Protein AF-A0A4P7ZRD0-F1 (afdb_monomer_lite)

Radius of gyration: 12.96 Å; chains: 1; bounding box: 26×34×41 Å

pLDDT: mean 75.28, std 12.39, range [42.41, 89.62]

Secondary structure (DSSP, 8-state):
--TTGGGS-EEEE-S-HHHHHHHHHHHHHTT-TTEEEEESSHHHHHHHHHT-SS-EEEEEETTS-TTSSHHHHHHHHTSTT--EEEEEEPPP---

Foldseek 3Di:
DPPVQQVAQEEEEELDPVVQVVVVVVCVVVVPPSHQGYDNALVVVCVSQVPDPAAHEYEYEPPNPPP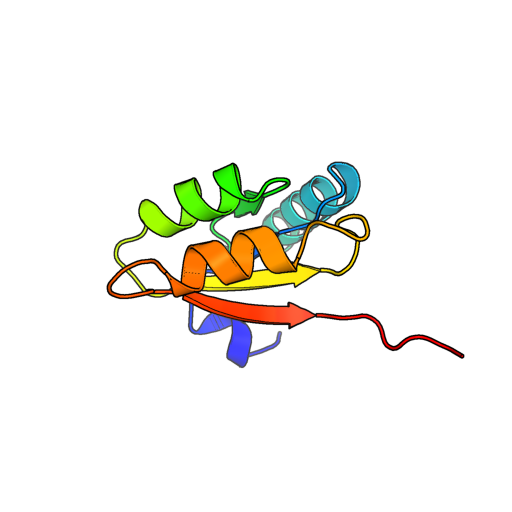GPCVNVVVLVPDVPNSYDYDYDYDPPPD

Structure (mmCIF, N/CA/C/O backbone):
data_AF-A0A4P7ZRD0-F1
#
_entry.id   AF-A0A4P7ZRD0-F1
#
loop_
_atom_site.group_PDB
_atom_site.id
_atom_site.type_symbol
_atom_site.label_atom_id
_atom_site.label_alt_id
_atom_site.label_comp_id
_atom_site.label_asym_id
_atom_site.label_entity_id
_atom_site.label_seq_id
_atom_site.pdbx_PDB_ins_code
_atom_site.Cartn_x
_atom_site.Cartn_y
_atom_site.Cartn_z
_atom_site.occupancy
_atom_site.B_iso_or_equiv
_atom_site.auth_seq_id
_atom_site.auth_comp_id
_atom_site.auth_asym_id
_atom_site.auth_atom_id
_atom_site.pdbx_PDB_model_num
ATOM 1 N N . MET A 1 1 ? -10.668 14.491 -5.605 1.00 57.88 1 MET A N 1
ATOM 2 C CA . MET A 1 1 ? -10.332 13.429 -4.634 1.00 57.88 1 MET A CA 1
ATOM 3 C C . MET A 1 1 ? -11.215 12.214 -4.884 1.00 57.88 1 MET A C 1
ATOM 5 O O . MET A 1 1 ? -12.422 12.395 -5.016 1.00 57.88 1 MET A O 1
ATOM 9 N N . ASN A 1 2 ? -10.656 11.007 -5.004 1.00 61.19 2 ASN A N 1
ATOM 10 C CA . ASN A 1 2 ? -11.440 9.798 -5.284 1.00 61.19 2 ASN A CA 1
ATOM 11 C C . ASN A 1 2 ? -12.052 9.253 -3.979 1.00 61.19 2 ASN A C 1
ATOM 13 O O . ASN A 1 2 ? -11.350 8.648 -3.173 1.00 61.19 2 ASN A O 1
ATOM 17 N N . ARG A 1 3 ? -13.357 9.483 -3.760 1.00 68.12 3 ARG A N 1
ATOM 18 C CA . ARG A 1 3 ? -14.065 9.105 -2.516 1.00 68.12 3 ARG A CA 1
ATOM 19 C C . ARG A 1 3 ? -13.984 7.614 -2.178 1.00 68.12 3 ARG A C 1
ATOM 21 O O . ARG A 1 3 ? -14.115 7.265 -1.012 1.00 68.12 3 ARG A O 1
ATOM 28 N N . LEU A 1 4 ? -13.770 6.748 -3.169 1.00 66.12 4 LEU A N 1
ATOM 29 C CA . LEU A 1 4 ? -13.626 5.307 -2.944 1.00 66.12 4 LEU A CA 1
ATOM 30 C C . LEU A 1 4 ? -12.339 4.964 -2.181 1.00 66.12 4 LEU A C 1
ATOM 32 O O . LEU A 1 4 ? -12.322 3.997 -1.429 1.00 66.12 4 LEU A O 1
ATOM 36 N N . LEU A 1 5 ? -11.281 5.767 -2.337 1.00 66.94 5 LEU A N 1
ATOM 37 C CA . LEU A 1 5 ? -9.984 5.525 -1.696 1.00 66.94 5 LEU A CA 1
ATOM 38 C C . LEU A 1 5 ? -9.946 5.994 -0.234 1.00 66.94 5 LEU A C 1
ATOM 40 O O . LEU A 1 5 ? -9.141 5.497 0.538 1.00 66.94 5 LEU A O 1
ATOM 44 N N . GLN A 1 6 ? -10.840 6.905 0.162 1.00 72.62 6 GLN A N 1
ATOM 45 C CA . GLN A 1 6 ? -10.877 7.467 1.519 1.00 72.62 6 GLN A CA 1
ATOM 46 C C . GLN A 1 6 ? -11.619 6.587 2.536 1.00 72.62 6 GLN A C 1
ATOM 48 O O . GLN A 1 6 ? -11.632 6.903 3.721 1.00 72.62 6 GLN A O 1
ATOM 53 N N . GLN A 1 7 ? -12.268 5.504 2.094 1.00 78.00 7 GLN A N 1
ATOM 54 C CA . GLN A 1 7 ? -13.028 4.620 2.987 1.00 78.00 7 GLN A CA 1
ATOM 55 C C . GLN A 1 7 ? -12.135 3.734 3.859 1.00 78.00 7 GLN A C 1
ATOM 57 O O . GLN A 1 7 ? -12.593 3.235 4.886 1.00 78.00 7 GLN A O 1
ATOM 62 N N . TRP A 1 8 ? -10.878 3.540 3.458 1.00 84.69 8 TRP A N 1
ATOM 63 C CA . TRP A 1 8 ? -9.919 2.711 4.174 1.00 84.69 8 TRP A CA 1
ATOM 64 C C . TRP A 1 8 ? -8.571 3.417 4.284 1.00 84.69 8 TRP A C 1
ATOM 66 O O . TRP A 1 8 ? -8.194 4.155 3.372 1.00 84.69 8 TRP A O 1
ATOM 76 N N . PRO A 1 9 ? -7.808 3.149 5.354 1.00 88.00 9 PRO A N 1
ATOM 77 C CA . PRO A 1 9 ? -6.404 3.505 5.396 1.00 88.00 9 PRO A CA 1
ATOM 78 C C . PRO A 1 9 ? -5.658 2.915 4.197 1.00 88.00 9 PRO A C 1
ATOM 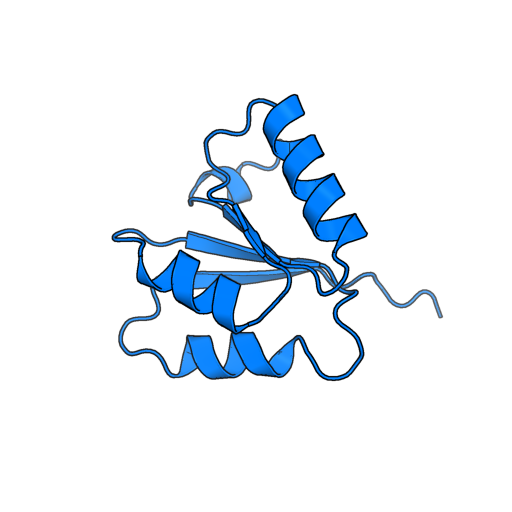80 O O . PRO A 1 9 ? -5.839 1.741 3.861 1.00 88.00 9 PRO A O 1
ATOM 83 N N . LEU A 1 10 ? -4.826 3.729 3.559 1.00 88.62 10 LEU A N 1
ATOM 84 C CA . LEU A 1 10 ? -4.128 3.394 2.327 1.00 88.62 10 LEU A CA 1
ATOM 85 C C . LEU A 1 10 ? -2.693 2.956 2.623 1.00 88.62 10 LEU A C 1
ATOM 87 O O . LEU A 1 10 ? -1.952 3.655 3.310 1.00 88.62 10 LEU A O 1
ATOM 91 N N . VAL A 1 11 ? -2.278 1.837 2.043 1.00 88.94 11 VAL A N 1
ATOM 92 C CA . VAL A 1 11 ? -0.873 1.439 1.938 1.00 88.94 11 VAL A CA 1
ATOM 93 C C . VAL A 1 11 ? -0.478 1.551 0.474 1.00 88.94 11 VAL A C 1
ATOM 95 O O . VAL A 1 11 ? -1.086 0.908 -0.378 1.00 88.94 11 VAL A O 1
ATOM 98 N N . GLY A 1 12 ? 0.517 2.379 0.170 1.00 88.81 12 GLY A N 1
ATOM 99 C CA . GLY A 1 12 ? 1.113 2.439 -1.161 1.00 88.81 12 GLY A CA 1
ATOM 100 C C . GLY A 1 12 ? 2.216 1.397 -1.307 1.00 88.81 12 GLY A C 1
ATOM 101 O O . GLY A 1 12 ? 2.980 1.179 -0.373 1.00 88.81 12 GLY A O 1
ATOM 102 N N . ALA A 1 13 ? 2.337 0.773 -2.472 1.00 86.88 13 ALA A N 1
ATOM 103 C CA . ALA A 1 13 ? 3.459 -0.105 -2.780 1.00 86.88 13 ALA A CA 1
ATOM 104 C C . ALA A 1 13 ? 3.937 0.088 -4.224 1.00 86.88 13 ALA A C 1
ATOM 106 O O . ALA A 1 13 ? 3.129 0.141 -5.155 1.00 86.88 13 ALA A O 1
ATOM 107 N N . SER A 1 14 ? 5.254 0.170 -4.392 1.00 83.25 14 SER A N 1
ATOM 108 C CA . SER A 1 14 ? 5.954 0.249 -5.680 1.00 83.25 14 SER A CA 1
ATOM 109 C C . SER A 1 14 ? 7.280 -0.498 -5.557 1.00 83.25 14 SER A C 1
ATOM 111 O O . SER A 1 14 ? 7.872 -0.483 -4.492 1.00 83.25 14 SER A O 1
ATOM 113 N N . GLY A 1 15 ? 7.792 -1.133 -6.613 1.00 75.81 15 GLY A N 1
ATOM 114 C CA . GLY A 1 15 ? 9.124 -1.760 -6.551 1.00 75.81 15 GLY A CA 1
ATOM 115 C C . GLY A 1 15 ? 10.274 -0.808 -6.809 1.00 75.81 15 GLY A C 1
ATOM 116 O O . GLY A 1 15 ? 11.430 -1.221 -6.786 1.00 75.81 15 GLY A O 1
ATOM 117 N N . SER A 1 16 ? 9.969 0.460 -7.065 1.00 78.06 16 SER A N 1
ATOM 118 C CA . SER A 1 16 ? 10.955 1.511 -7.219 1.00 78.06 16 SER A CA 1
ATOM 119 C C . SER A 1 16 ? 11.020 2.331 -5.939 1.00 78.06 16 SER A C 1
ATOM 121 O O . SER A 1 16 ? 10.040 2.952 -5.525 1.00 78.06 16 SER A O 1
ATOM 123 N N . TRP A 1 17 ? 12.208 2.395 -5.335 1.00 82.69 17 TRP A N 1
ATOM 124 C CA . TRP A 1 17 ? 12.448 3.270 -4.188 1.00 82.69 17 TRP A CA 1
ATOM 125 C C . TRP A 1 17 ? 12.121 4.733 -4.504 1.00 82.69 17 TRP A C 1
ATOM 127 O O . TRP A 1 17 ? 11.535 5.425 -3.674 1.00 82.69 17 TRP A O 1
ATOM 137 N N . LEU A 1 18 ? 12.448 5.192 -5.718 1.00 82.62 18 LEU A N 1
ATOM 138 C CA . LEU A 1 18 ? 12.162 6.559 -6.147 1.00 82.62 18 LEU A CA 1
ATOM 139 C C . LEU A 1 18 ? 10.655 6.821 -6.190 1.00 82.62 18 LEU A C 1
ATOM 141 O O . LEU A 1 18 ? 10.196 7.849 -5.703 1.00 82.62 18 LEU A O 1
ATOM 145 N N . GLU A 1 19 ? 9.876 5.895 -6.741 1.00 82.88 19 GLU A N 1
ATOM 146 C CA . GLU A 1 19 ? 8.424 6.049 -6.804 1.00 82.88 19 GLU A CA 1
ATOM 147 C C . GLU A 1 19 ? 7.781 5.975 -5.425 1.00 82.88 19 GLU A C 1
ATOM 149 O O . GLU A 1 19 ? 6.964 6.832 -5.103 1.00 82.88 19 GLU A O 1
ATOM 154 N N . ALA A 1 20 ? 8.180 5.014 -4.585 1.00 84.00 20 ALA A N 1
ATOM 155 C CA . ALA A 1 20 ? 7.703 4.933 -3.208 1.00 84.00 20 ALA A CA 1
ATOM 156 C C . ALA A 1 20 ? 8.021 6.226 -2.437 1.00 84.00 20 ALA A C 1
ATOM 158 O O . ALA A 1 20 ? 7.160 6.769 -1.745 1.00 84.00 20 ALA A O 1
ATOM 159 N N . HIS A 1 2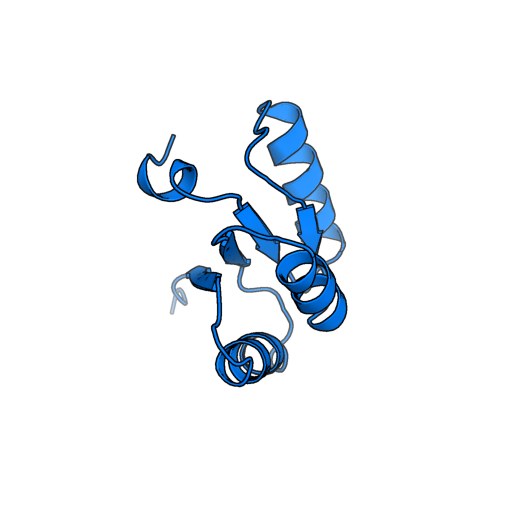1 ? 9.221 6.783 -2.628 1.00 86.50 21 HIS A N 1
ATOM 160 C CA . HIS A 1 21 ? 9.600 8.069 -2.052 1.00 86.50 21 HIS A CA 1
ATOM 161 C C . HIS A 1 21 ? 8.719 9.217 -2.569 1.00 86.50 21 HIS A C 1
ATOM 163 O O . HIS A 1 21 ? 8.210 10.007 -1.774 1.00 86.50 21 HIS A O 1
ATOM 169 N N . LEU A 1 22 ? 8.501 9.316 -3.883 1.00 86.25 22 LEU A N 1
ATOM 170 C CA . LEU A 1 22 ? 7.642 10.345 -4.477 1.00 86.25 22 LEU A CA 1
ATOM 171 C C . LEU A 1 22 ? 6.188 10.217 -4.012 1.00 86.25 22 LEU A C 1
ATOM 173 O O . LEU A 1 22 ? 5.562 11.231 -3.713 1.00 86.25 22 LEU A O 1
ATOM 177 N N . MET A 1 23 ? 5.672 8.993 -3.884 1.00 86.56 23 MET A N 1
ATOM 178 C CA . MET A 1 23 ? 4.356 8.724 -3.310 1.00 86.56 23 MET A CA 1
ATOM 179 C C . MET A 1 23 ? 4.274 9.236 -1.871 1.00 86.56 23 MET A C 1
ATOM 181 O O . MET A 1 23 ? 3.346 9.975 -1.558 1.00 86.56 23 MET A O 1
ATOM 185 N N . ALA A 1 24 ? 5.259 8.924 -1.021 1.00 87.19 24 ALA A N 1
ATOM 186 C CA . ALA A 1 24 ? 5.291 9.395 0.365 1.00 87.19 24 ALA A CA 1
ATOM 187 C C . ALA A 1 24 ? 5.360 10.925 0.457 1.00 87.19 24 ALA A C 1
ATOM 189 O O . ALA A 1 24 ? 4.686 11.551 1.272 1.00 87.19 24 ALA A O 1
ATOM 190 N N . ARG A 1 25 ? 6.170 11.560 -0.395 1.00 88.50 25 ARG A N 1
ATOM 191 C CA . ARG A 1 25 ? 6.264 13.025 -0.452 1.00 88.50 25 ARG A CA 1
ATOM 192 C C . ARG A 1 25 ? 4.960 13.650 -0.937 1.00 88.50 25 ARG A C 1
ATOM 194 O O . ARG A 1 25 ? 4.530 14.652 -0.368 1.00 88.50 25 ARG A O 1
ATOM 201 N N . GLY A 1 26 ? 4.331 13.052 -1.946 1.00 85.56 26 GLY A N 1
ATOM 202 C CA . GLY A 1 26 ? 3.038 13.471 -2.472 1.00 85.56 26 GLY A CA 1
ATOM 203 C C . GLY A 1 26 ? 1.953 13.413 -1.401 1.00 85.56 26 GLY A C 1
ATOM 204 O O . GLY A 1 26 ? 1.309 14.425 -1.135 1.00 85.56 26 GLY A O 1
ATOM 205 N N . THR A 1 27 ? 1.813 12.280 -0.714 1.00 85.44 27 THR A N 1
ATOM 206 C CA . THR A 1 27 ? 0.787 12.080 0.323 1.00 85.44 27 THR A CA 1
ATOM 207 C C . THR A 1 27 ? 0.959 13.050 1.491 1.00 85.44 27 THR A C 1
ATOM 209 O O . THR A 1 27 ? -0.014 13.675 1.914 1.00 85.44 27 THR A O 1
ATOM 212 N N . LEU A 1 28 ? 2.199 13.267 1.945 1.00 84.38 28 LEU A N 1
ATOM 213 C CA . LEU A 1 28 ? 2.513 14.270 2.966 1.00 84.38 28 LEU A CA 1
ATOM 214 C C . LEU A 1 28 ? 2.162 15.690 2.505 1.00 84.38 28 LEU A C 1
ATOM 216 O O . LEU A 1 28 ? 1.540 16.440 3.254 1.00 84.38 28 LEU A O 1
ATOM 220 N N . SER A 1 29 ? 2.521 16.060 1.272 1.00 84.12 29 SER A N 1
ATOM 221 C CA . SER A 1 29 ? 2.247 17.402 0.734 1.00 84.12 29 SER A CA 1
ATOM 222 C C . SER A 1 29 ? 0.754 17.697 0.561 1.00 84.12 29 SER A C 1
ATOM 224 O O . SER A 1 29 ? 0.342 18.851 0.637 1.00 84.12 29 SER A O 1
ATOM 226 N N 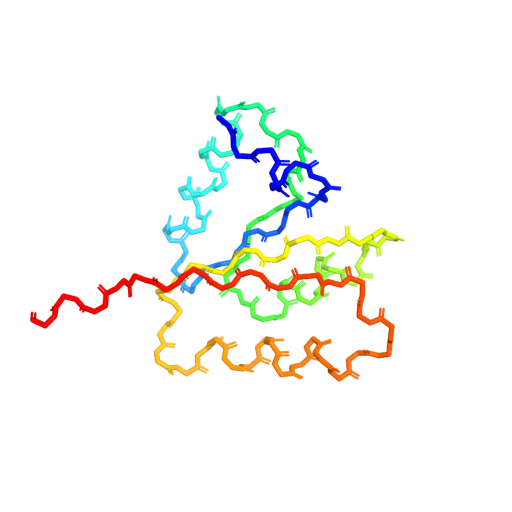. MET A 1 30 ? -0.057 16.655 0.366 1.00 81.94 30 MET A N 1
ATOM 227 C CA . MET A 1 30 ? -1.508 16.752 0.208 1.00 81.94 30 MET A CA 1
ATOM 228 C C . MET A 1 30 ? -2.260 16.677 1.547 1.00 81.94 30 MET A C 1
ATOM 230 O O . MET A 1 30 ? -3.481 16.809 1.562 1.00 81.94 30 MET A O 1
ATOM 234 N N . GLY A 1 31 ? -1.553 16.486 2.669 1.00 79.38 31 GLY A N 1
ATOM 235 C CA . GLY A 1 31 ? -2.166 16.350 3.992 1.00 79.38 31 GLY A CA 1
ATOM 236 C C . GLY A 1 31 ? -2.988 15.068 4.148 1.00 79.38 31 GLY A C 1
ATOM 237 O O . GLY A 1 31 ? -3.929 15.032 4.941 1.00 79.38 31 GLY A O 1
ATOM 238 N N . GLU A 1 32 ? -2.664 14.017 3.391 1.00 78.94 32 GLU A N 1
ATOM 239 C CA . GLU A 1 32 ? -3.443 12.780 3.358 1.00 78.94 32 GLU A CA 1
ATOM 240 C C . GLU A 1 32 ? -3.148 11.895 4.570 1.00 78.94 32 GLU A C 1
ATOM 242 O O . GLU A 1 32 ? -2.353 10.958 4.517 1.00 78.94 32 GLU A O 1
ATOM 247 N N . GLN A 1 33 ? -3.835 12.173 5.676 1.00 75.88 33 GLN A N 1
ATOM 248 C CA . GLN A 1 33 ? -3.678 11.443 6.941 1.00 75.88 33 GLN A CA 1
ATOM 249 C C . GLN A 1 33 ? -4.165 9.988 6.888 1.00 75.88 33 GLN A C 1
ATOM 251 O O . GLN A 1 33 ? -3.891 9.211 7.798 1.00 75.88 33 GLN A O 1
ATOM 256 N N . HIS A 1 34 ? -4.891 9.609 5.835 1.00 84.19 34 HIS A N 1
ATOM 257 C CA . HIS A 1 34 ? -5.372 8.244 5.649 1.00 84.19 34 HIS A CA 1
ATOM 258 C C . HIS A 1 34 ? -4.304 7.312 5.052 1.00 84.19 34 HIS A C 1
ATOM 260 O O . HIS A 1 34 ? -4.515 6.102 5.024 1.00 84.19 34 HIS A O 1
ATOM 266 N N . VAL A 1 35 ? -3.165 7.835 4.581 1.00 87.69 35 VAL A N 1
ATOM 267 C CA . VAL A 1 35 ? -2.064 7.014 4.061 1.00 87.69 35 VAL A CA 1
ATOM 268 C C . VAL A 1 35 ? -1.173 6.557 5.212 1.00 87.69 35 VAL A C 1
ATOM 270 O O . VAL A 1 35 ? -0.507 7.362 5.855 1.00 87.69 35 VAL A O 1
ATOM 273 N N . LEU A 1 36 ? -1.135 5.247 5.444 1.00 87.50 36 LEU A N 1
ATOM 274 C CA . LEU A 1 36 ? -0.344 4.614 6.501 1.00 87.50 36 LEU A CA 1
ATOM 275 C C . LEU A 1 36 ? 1.151 4.567 6.181 1.00 87.50 36 LEU A C 1
ATOM 277 O O . LEU A 1 36 ? 1.980 4.597 7.086 1.00 87.50 36 LEU A O 1
ATOM 281 N N . GLY A 1 37 ? 1.497 4.456 4.899 1.00 88.69 37 GLY A N 1
ATOM 282 C CA . GLY A 1 37 ? 2.881 4.376 4.452 1.00 88.69 37 GLY A CA 1
ATOM 283 C C . GLY A 1 37 ? 3.020 3.934 3.001 1.00 88.69 37 GLY A C 1
ATOM 284 O O . GLY A 1 37 ? 2.042 3.584 2.335 1.00 88.69 37 GLY A O 1
ATOM 285 N N . THR A 1 38 ? 4.262 3.957 2.525 1.00 89.62 38 THR A N 1
ATOM 286 C CA . THR A 1 38 ? 4.664 3.481 1.198 1.00 89.62 38 THR A CA 1
ATOM 287 C C . THR A 1 38 ? 5.754 2.429 1.340 1.00 89.62 38 THR A C 1
ATOM 289 O O . THR A 1 38 ? 6.738 2.671 2.037 1.00 89.62 38 THR A O 1
ATOM 292 N N . CYS A 1 39 ? 5.594 1.295 0.671 1.00 87.88 39 CYS A N 1
ATOM 293 C CA . CYS A 1 39 ? 6.476 0.138 0.780 1.00 87.88 39 CYS A CA 1
ATOM 294 C C . CYS A 1 39 ? 7.185 -0.150 -0.547 1.00 87.88 39 CYS A C 1
ATOM 296 O O . CYS A 1 39 ? 6.610 0.072 -1.616 1.00 87.88 39 CYS A O 1
ATOM 298 N N . ILE A 1 40 ? 8.400 -0.698 -0.459 1.00 84.31 40 ILE A N 1
ATOM 299 C CA . ILE A 1 40 ? 9.200 -1.141 -1.610 1.00 84.31 40 ILE A CA 1
ATOM 300 C C . ILE A 1 40 ? 9.313 -2.662 -1.751 1.00 84.31 40 ILE A C 1
ATOM 302 O O . ILE A 1 40 ? 9.741 -3.162 -2.789 1.00 84.31 40 ILE A O 1
ATOM 306 N N . SER A 1 41 ? 8.924 -3.408 -0.714 1.00 79.94 41 SER A N 1
ATOM 307 C CA . SER A 1 41 ? 9.035 -4.869 -0.662 1.00 79.94 41 SER A CA 1
ATOM 308 C C . SER A 1 41 ? 7.755 -5.537 -0.156 1.00 79.94 41 SER A C 1
ATOM 310 O O . SER A 1 41 ? 6.920 -4.923 0.515 1.00 79.94 41 SER A O 1
ATOM 312 N N . ALA A 1 42 ? 7.597 -6.829 -0.462 1.00 79.62 42 ALA A N 1
ATOM 313 C CA . ALA A 1 42 ? 6.475 -7.623 0.036 1.00 79.62 42 ALA A CA 1
ATOM 314 C C . ALA A 1 42 ? 6.505 -7.747 1.569 1.00 79.62 42 ALA A C 1
ATOM 316 O O . ALA A 1 42 ? 5.457 -7.741 2.211 1.00 79.62 42 ALA A O 1
ATOM 317 N N . GLU A 1 43 ? 7.698 -7.839 2.155 1.00 83.81 43 GLU A N 1
ATOM 318 C CA . GLU A 1 43 ? 7.937 -7.896 3.596 1.00 83.81 43 GLU A CA 1
ATOM 319 C C . GLU A 1 43 ? 7.447 -6.628 4.296 1.00 83.81 43 GLU A C 1
ATOM 321 O O . GLU A 1 43 ? 6.739 -6.722 5.297 1.00 83.81 43 GLU A O 1
ATOM 326 N N . GLU A 1 44 ? 7.761 -5.452 3.751 1.00 85.94 44 GLU A N 1
ATOM 327 C CA . GLU A 1 44 ? 7.283 -4.174 4.285 1.00 85.94 44 GLU A CA 1
ATOM 328 C C . GLU A 1 44 ? 5.762 -4.062 4.205 1.00 85.94 44 GLU A C 1
ATOM 330 O O . GLU A 1 44 ? 5.127 -3.684 5.190 1.00 85.94 44 GLU A O 1
ATOM 335 N N . VAL A 1 45 ? 5.168 -4.453 3.069 1.00 84.81 45 VAL A N 1
ATOM 336 C CA . VAL A 1 45 ? 3.707 -4.475 2.902 1.00 84.81 45 VAL A CA 1
ATOM 337 C C . VAL A 1 45 ? 3.070 -5.376 3.955 1.00 84.81 45 VAL A C 1
ATOM 339 O O . VAL A 1 45 ? 2.138 -4.960 4.640 1.00 84.81 45 VAL A O 1
ATOM 342 N N . LEU A 1 46 ? 3.576 -6.601 4.108 1.00 83.31 46 LEU A N 1
ATOM 343 C CA . LEU A 1 46 ? 3.051 -7.568 5.069 1.00 83.31 46 LEU A CA 1
ATOM 344 C C . LEU A 1 46 ? 3.218 -7.084 6.507 1.00 83.31 46 LEU A C 1
ATOM 346 O O . LEU A 1 46 ? 2.275 -7.201 7.285 1.00 83.31 46 LEU A O 1
ATOM 350 N N . SER A 1 47 ? 4.376 -6.525 6.859 1.00 86.06 47 SER A N 1
ATOM 351 C CA . SER A 1 47 ? 4.635 -5.978 8.191 1.00 86.06 47 SER A CA 1
ATOM 352 C C . SER A 1 47 ? 3.680 -4.829 8.511 1.00 86.06 47 SER A C 1
ATOM 354 O O . SER A 1 47 ? 3.056 -4.816 9.573 1.00 86.06 47 SER A O 1
ATOM 356 N N . LEU A 1 48 ? 3.522 -3.883 7.581 1.00 86.69 48 LEU A N 1
ATOM 357 C CA . LEU A 1 48 ? 2.668 -2.718 7.778 1.00 86.69 48 LEU A CA 1
ATOM 358 C C . LEU A 1 48 ? 1.202 -3.128 7.885 1.00 86.69 48 LEU A C 1
ATOM 360 O O . LEU A 1 48 ? 0.547 -2.757 8.851 1.00 86.69 48 LEU A O 1
ATOM 364 N N . VAL A 1 49 ? 0.707 -3.954 6.964 1.00 84.19 49 VAL A N 1
ATOM 365 C CA . VAL A 1 49 ? -0.662 -4.484 6.992 1.00 84.19 49 VAL A CA 1
ATOM 366 C C . VAL A 1 49 ? -0.945 -5.265 8.274 1.00 84.19 49 VAL A C 1
ATOM 368 O O . VAL A 1 49 ? -1.977 -5.049 8.902 1.00 84.19 49 VAL A O 1
ATOM 371 N N . SER A 1 50 ? -0.045 -6.169 8.673 1.00 83.12 50 SER A N 1
ATOM 372 C CA . SER A 1 50 ? -0.275 -7.056 9.825 1.00 83.12 50 SER A CA 1
ATOM 373 C C . SER A 1 50 ? -0.291 -6.302 11.155 1.00 83.12 50 SER A C 1
ATOM 375 O O . SER A 1 50 ? -0.826 -6.804 12.138 1.00 83.12 50 SER A O 1
ATOM 377 N N . SER A 1 51 ? 0.277 -5.093 11.190 1.00 84.62 51 SER A N 1
ATOM 378 C CA . SER A 1 51 ? 0.218 -4.201 12.352 1.00 84.62 51 SER A CA 1
ATOM 379 C C . SER A 1 51 ? -1.110 -3.443 12.488 1.00 84.62 51 SER A C 1
ATOM 381 O O . SER A 1 51 ? -1.335 -2.791 13.507 1.00 84.62 51 SER A O 1
ATOM 383 N N . GLN A 1 52 ? -1.997 -3.514 11.488 1.00 84.62 52 GLN A N 1
ATOM 384 C CA . GLN A 1 52 ? -3.265 -2.789 11.491 1.00 84.62 52 GLN A CA 1
ATOM 385 C C . GLN A 1 52 ? -4.401 -3.639 12.055 1.00 84.62 52 GLN A C 1
ATOM 387 O O . GLN A 1 52 ? -4.601 -4.791 11.680 1.00 84.62 52 GLN A O 1
ATOM 392 N N . SER A 1 53 ? -5.202 -3.029 12.925 1.00 78.19 53 SER A N 1
ATOM 393 C CA . SER A 1 53 ? -6.411 -3.631 13.500 1.00 78.19 53 SER A CA 1
ATOM 394 C C . SER A 1 53 ? -7.659 -3.462 12.623 1.00 78.19 53 SER A C 1
ATOM 396 O O . SER A 1 53 ? -8.690 -4.077 12.890 1.00 78.19 53 SER A O 1
ATOM 398 N N . GLN A 1 54 ? -7.581 -2.632 11.580 1.00 80.94 54 GLN A N 1
ATOM 399 C CA . GLN A 1 54 ? -8.685 -2.293 10.680 1.00 80.94 54 GLN A CA 1
ATOM 400 C C . GLN A 1 54 ? -8.382 -2.695 9.236 1.00 80.94 54 GLN A C 1
ATOM 402 O O . GLN A 1 54 ? -7.231 -2.933 8.876 1.00 80.94 54 GLN A O 1
ATOM 407 N N . ARG A 1 55 ? -9.424 -2.751 8.394 1.00 83.38 55 ARG A N 1
ATOM 408 C CA . ARG A 1 55 ? -9.241 -3.074 6.977 1.00 83.38 55 ARG A CA 1
ATOM 409 C C . ARG A 1 55 ? -8.513 -1.958 6.236 1.00 83.38 55 ARG A C 1
ATOM 411 O O . ARG A 1 55 ? -8.933 -0.812 6.341 1.00 83.38 55 ARG A O 1
ATOM 418 N N . CYS A 1 56 ? -7.505 -2.302 5.442 1.00 86.50 56 CYS A N 1
ATOM 419 C CA . CYS A 1 56 ? -6.710 -1.358 4.657 1.00 86.50 56 CYS A CA 1
ATOM 420 C C . CYS A 1 56 ? -6.888 -1.575 3.152 1.00 86.50 56 CYS A C 1
ATOM 422 O O . CYS A 1 56 ? -7.213 -2.673 2.692 1.00 86.50 56 CYS A O 1
ATOM 424 N N . LEU A 1 57 ? -6.635 -0.524 2.379 1.00 87.62 57 LEU A N 1
ATOM 425 C CA . LEU A 1 57 ? -6.533 -0.573 0.929 1.00 87.62 57 LEU A CA 1
ATOM 426 C C . LEU A 1 57 ? -5.056 -0.600 0.535 1.00 87.62 57 LEU A C 1
ATOM 428 O O . LEU A 1 57 ? -4.328 0.353 0.792 1.00 87.62 57 LEU A O 1
ATOM 432 N N . LEU A 1 58 ? -4.612 -1.683 -0.095 1.00 86.62 58 LEU A N 1
ATOM 433 C CA . LEU A 1 58 ? -3.280 -1.769 -0.685 1.00 86.62 58 LEU A CA 1
ATOM 434 C C . LEU A 1 58 ? -3.346 -1.278 -2.133 1.00 86.62 58 LEU A C 1
ATOM 436 O O . LEU A 1 58 ? -3.948 -1.941 -2.977 1.00 86.62 58 LEU A O 1
ATOM 440 N N . LEU A 1 59 ? -2.726 -0.131 -2.406 1.00 85.38 59 LEU A N 1
ATOM 441 C CA . LEU A 1 59 ? -2.558 0.433 -3.739 1.00 85.38 59 LEU A CA 1
ATOM 442 C C . LEU A 1 59 ? -1.188 0.044 -4.288 1.00 85.38 59 LEU A C 1
ATOM 444 O O . LEU A 1 59 ? -0.164 0.539 -3.819 1.00 85.38 59 LEU A O 1
ATOM 448 N N . MET A 1 60 ? -1.184 -0.814 -5.301 1.00 80.75 60 MET A N 1
ATOM 449 C CA . MET A 1 60 ? 0.038 -1.235 -5.984 1.00 80.75 60 MET A CA 1
ATOM 450 C C . MET A 1 60 ? 0.140 -0.536 -7.335 1.00 80.75 60 MET A C 1
ATOM 452 O O . MET A 1 60 ? -0.798 -0.617 -8.134 1.00 80.75 60 MET A O 1
ATOM 456 N N . VAL A 1 61 ? 1.263 0.138 -7.575 1.00 74.62 61 VAL A N 1
ATOM 457 C CA . VAL A 1 61 ? 1.558 0.802 -8.849 1.00 74.62 61 VAL A CA 1
ATOM 458 C C . VAL A 1 61 ? 2.539 -0.066 -9.637 1.00 74.62 61 VAL A C 1
ATOM 460 O O . VAL A 1 61 ? 3.540 -0.535 -9.092 1.00 74.62 61 VAL A O 1
ATOM 463 N N . ASP A 1 62 ? 2.214 -0.336 -10.902 1.00 66.25 62 ASP A N 1
ATOM 464 C CA . ASP A 1 62 ? 3.010 -1.202 -11.778 1.00 66.25 62 ASP A CA 1
ATOM 465 C C . ASP A 1 62 ? 4.340 -0.533 -12.165 1.00 66.25 62 ASP A C 1
ATOM 467 O O . ASP A 1 62 ? 4.427 0.291 -13.074 1.00 66.25 62 ASP A O 1
ATOM 471 N N . SER A 1 63 ? 5.368 -0.909 -11.420 1.00 53.78 63 SER A N 1
ATOM 472 C CA . SER A 1 63 ? 6.803 -0.715 -11.684 1.00 53.78 63 SER A CA 1
ATOM 473 C C . SER A 1 63 ? 7.656 -1.645 -10.808 1.00 53.78 63 SER A C 1
ATOM 475 O O . SER A 1 63 ? 8.886 -1.578 -10.793 1.00 53.78 63 SER A O 1
ATOM 477 N N . ILE A 1 64 ? 7.005 -2.540 -10.060 1.00 50.78 64 ILE A N 1
ATOM 478 C CA . ILE A 1 64 ? 7.674 -3.644 -9.396 1.00 50.78 64 ILE A CA 1
ATOM 479 C C . ILE A 1 64 ? 8.106 -4.552 -10.540 1.00 50.78 64 ILE A C 1
ATOM 481 O O . ILE A 1 64 ? 7.242 -5.048 -11.258 1.00 50.78 64 ILE A O 1
ATOM 485 N N . ALA A 1 65 ? 9.417 -4.655 -10.787 1.00 48.53 65 ALA A N 1
ATOM 486 C CA . ALA A 1 65 ? 9.998 -5.479 -11.849 1.00 48.53 65 ALA A CA 1
ATOM 487 C C . ALA A 1 65 ? 9.255 -6.820 -11.997 1.00 48.53 65 ALA A C 1
ATOM 489 O O . ALA A 1 65 ? 8.679 -7.292 -11.017 1.00 48.53 65 ALA A O 1
ATOM 490 N N . ALA A 1 66 ? 9.290 -7.406 -13.202 1.00 45.47 66 ALA A N 1
ATOM 491 C CA . ALA A 1 66 ? 8.420 -8.472 -13.737 1.00 45.47 66 ALA A CA 1
ATOM 492 C C . ALA A 1 66 ? 8.003 -9.639 -12.802 1.00 45.47 66 ALA A C 1
ATOM 494 O O . ALA A 1 66 ? 7.049 -10.349 -13.108 1.00 45.47 66 ALA A O 1
ATOM 495 N N . ASP A 1 67 ? 8.635 -9.797 -11.643 1.00 52.22 67 ASP A N 1
ATOM 496 C CA . ASP A 1 67 ? 8.500 -10.911 -10.714 1.00 52.22 67 ASP A CA 1
ATOM 497 C C . ASP A 1 67 ? 7.783 -10.551 -9.390 1.00 52.22 67 ASP A C 1
ATOM 499 O O . ASP A 1 67 ? 7.690 -11.388 -8.487 1.00 52.22 67 ASP A O 1
ATOM 503 N N . HIS A 1 68 ? 7.315 -9.310 -9.191 1.00 60.50 68 HIS A N 1
ATOM 504 C CA . HIS A 1 68 ? 7.056 -8.816 -7.826 1.00 60.50 68 HIS A CA 1
ATOM 505 C C . HIS A 1 68 ? 5.618 -8.419 -7.452 1.00 60.50 68 HIS A C 1
ATOM 507 O O . HIS A 1 68 ? 5.365 -8.209 -6.267 1.00 60.50 68 HIS A O 1
ATOM 513 N N . CYS A 1 69 ? 4.644 -8.386 -8.368 1.00 54.97 69 CYS A N 1
ATOM 514 C CA . CYS A 1 69 ? 3.234 -8.173 -7.984 1.00 54.97 69 CYS A CA 1
ATOM 515 C C . CYS A 1 69 ? 2.571 -9.444 -7.417 1.00 54.97 69 CYS A C 1
ATOM 517 O O . CYS A 1 69 ? 1.794 -9.378 -6.460 1.00 54.97 69 CYS A O 1
ATOM 519 N N . ASP A 1 70 ? 2.901 -10.616 -7.961 1.00 61.12 70 ASP A N 1
ATOM 520 C CA . ASP A 1 70 ? 2.235 -11.869 -7.586 1.00 61.12 70 ASP A CA 1
ATOM 521 C C . ASP A 1 70 ? 2.679 -12.395 -6.211 1.00 61.12 70 ASP A C 1
ATOM 523 O O . ASP A 1 70 ? 1.891 -13.024 -5.499 1.00 61.12 70 ASP A O 1
ATOM 527 N N . ASN A 1 71 ? 3.910 -12.085 -5.790 1.00 69.00 71 ASN A N 1
ATOM 528 C CA . ASN A 1 71 ? 4.464 -12.499 -4.499 1.00 69.00 71 ASN A CA 1
ATOM 529 C C . ASN A 1 71 ? 3.703 -11.897 -3.288 1.00 69.00 71 ASN A C 1
ATOM 531 O O . ASN A 1 71 ? 3.175 -12.670 -2.480 1.00 69.00 71 ASN A O 1
ATOM 535 N N . PRO A 1 72 ? 3.542 -10.563 -3.152 1.00 66.88 72 PRO A N 1
ATOM 536 C CA . PRO A 1 72 ? 2.804 -9.966 -2.041 1.00 66.88 72 PRO A CA 1
ATOM 537 C C . PRO A 1 72 ? 1.312 -10.304 -2.090 1.00 66.88 72 PRO A C 1
ATOM 539 O O . PRO A 1 72 ? 0.748 -10.679 -1.064 1.00 66.88 72 PRO A O 1
ATOM 542 N N . VAL A 1 73 ? 0.666 -10.258 -3.262 1.00 71.19 73 VAL A N 1
ATOM 543 C CA . VAL A 1 73 ? -0.771 -10.573 -3.387 1.00 71.19 73 VAL A CA 1
ATOM 544 C C . VAL A 1 73 ? -1.045 -12.037 -3.041 1.00 71.19 73 VAL A C 1
ATOM 546 O O . VAL A 1 73 ? -1.990 -12.336 -2.308 1.00 71.19 73 VAL A O 1
ATOM 549 N N . GLY A 1 74 ? -0.202 -12.959 -3.513 1.00 72.00 74 GLY A N 1
ATOM 550 C CA . GLY A 1 74 ? -0.300 -14.380 -3.191 1.00 72.00 74 GLY A CA 1
ATOM 551 C C . GLY A 1 74 ? -0.115 -14.663 -1.699 1.00 72.00 74 GLY A C 1
ATOM 552 O O . GLY A 1 74 ? -0.857 -15.467 -1.133 1.00 72.00 74 GLY A O 1
ATOM 553 N N . ARG A 1 75 ? 0.824 -13.976 -1.039 1.00 74.12 75 ARG A N 1
ATOM 554 C CA . ARG A 1 75 ? 1.045 -14.099 0.412 1.00 74.12 75 ARG A CA 1
ATOM 555 C C . ARG A 1 75 ? -0.101 -13.490 1.222 1.00 74.12 75 ARG A C 1
ATOM 557 O O . ARG A 1 75 ? -0.575 -14.137 2.150 1.00 74.12 75 ARG A O 1
ATOM 564 N N . LEU A 1 76 ? -0.612 -12.322 0.829 1.00 73.88 76 LEU A N 1
ATOM 565 C CA . LEU A 1 76 ? -1.744 -11.655 1.486 1.00 73.88 76 LEU A CA 1
ATOM 566 C C . LEU A 1 76 ? -3.038 -12.478 1.422 1.00 73.88 76 LEU A C 1
ATOM 568 O O . LEU A 1 76 ? -3.796 -12.496 2.390 1.00 73.88 76 LEU A O 1
ATOM 572 N N . ARG A 1 77 ? -3.278 -13.199 0.317 1.00 73.19 77 ARG A N 1
ATOM 573 C CA . ARG A 1 77 ? -4.434 -14.107 0.163 1.00 73.19 77 ARG A CA 1
ATOM 574 C C . ARG A 1 77 ? -4.378 -15.341 1.062 1.00 73.19 77 ARG A C 1
ATOM 576 O O . ARG A 1 77 ? -5.414 -15.945 1.316 1.00 73.19 77 ARG A O 1
ATOM 583 N N . ARG A 1 78 ? -3.184 -15.746 1.501 1.00 73.56 78 ARG A N 1
ATOM 584 C CA . ARG A 1 78 ? -2.988 -16.902 2.391 1.00 73.56 78 ARG A CA 1
ATOM 585 C C . ARG A 1 78 ? -3.092 -16.534 3.870 1.00 73.56 78 ARG A C 1
ATOM 587 O O . ARG A 1 78 ? -3.106 -17.435 4.703 1.00 73.56 78 ARG A O 1
ATOM 594 N N . LEU A 1 79 ? -3.147 -15.243 4.204 1.00 68.25 79 LEU A N 1
ATOM 595 C CA . LEU A 1 79 ? -3.336 -14.814 5.584 1.00 68.25 79 LEU A CA 1
ATOM 596 C C . LEU A 1 79 ? -4.770 -15.139 6.031 1.00 68.25 79 LEU A C 1
ATOM 598 O O . LEU A 1 79 ? -5.723 -14.776 5.338 1.00 68.25 79 LEU A O 1
ATOM 602 N N . PRO A 1 80 ? -4.956 -15.811 7.178 1.00 55.97 80 PRO A N 1
ATOM 603 C CA . PRO A 1 80 ? -6.284 -16.012 7.727 1.00 55.97 80 PRO A CA 1
ATOM 604 C C . PRO A 1 80 ? -6.858 -14.640 8.089 1.00 55.97 80 PRO A C 1
ATOM 606 O O . PRO A 1 80 ? -6.237 -13.881 8.829 1.00 55.97 80 PRO A O 1
ATOM 609 N N . ASN A 1 81 ? -8.048 -14.331 7.569 1.00 59.81 81 ASN A N 1
ATOM 610 C CA . ASN A 1 81 ? -8.757 -13.078 7.829 1.00 59.81 81 ASN A CA 1
ATOM 611 C C . ASN A 1 81 ? -8.106 -11.835 7.183 1.00 59.81 81 ASN A C 1
ATOM 613 O O . ASN A 1 81 ? -7.926 -10.817 7.848 1.00 59.81 81 ASN A O 1
ATOM 617 N N . SER A 1 82 ? -7.752 -11.908 5.890 1.00 60.12 82 SER A N 1
ATOM 618 C CA . SER A 1 82 ? -7.146 -10.796 5.143 1.00 60.12 82 SER A CA 1
ATOM 619 C C . SER A 1 82 ? -7.970 -9.510 5.281 1.00 60.12 82 SER A C 1
ATOM 621 O O . SER A 1 82 ? -8.945 -9.280 4.566 1.00 60.12 82 SER A O 1
ATOM 623 N N . ALA A 1 83 ? -7.548 -8.631 6.186 1.00 67.50 83 ALA A N 1
ATOM 624 C CA . ALA A 1 83 ? -8.118 -7.307 6.376 1.00 67.50 83 ALA A CA 1
ATOM 625 C C . ALA A 1 83 ? -7.674 -6.342 5.257 1.00 67.50 83 ALA A C 1
ATOM 627 O O . ALA A 1 83 ? -7.539 -5.148 5.479 1.00 67.50 83 ALA A O 1
ATOM 628 N N . VAL A 1 84 ? -7.406 -6.833 4.045 1.00 74.50 84 VAL A N 1
ATOM 629 C CA . VAL A 1 84 ? -6.827 -6.027 2.966 1.00 74.50 84 VAL A CA 1
ATOM 630 C C . VAL A 1 84 ? -7.657 -6.147 1.708 1.00 74.50 84 VAL A C 1
ATOM 632 O O . VAL A 1 84 ? -7.787 -7.227 1.135 1.00 74.50 84 VAL A O 1
ATOM 635 N N . ASN A 1 85 ? -8.151 -5.004 1.246 1.00 77.19 85 ASN A N 1
ATOM 636 C CA . ASN A 1 85 ? -8.612 -4.844 -0.120 1.00 77.19 85 ASN A CA 1
ATOM 637 C C . ASN A 1 85 ? -7.395 -4.503 -0.981 1.00 77.19 85 ASN A C 1
ATOM 639 O O . ASN A 1 85 ? -6.671 -3.557 -0.680 1.00 77.19 85 ASN A O 1
ATOM 643 N N . VAL A 1 86 ? -7.146 -5.272 -2.037 1.00 73.19 86 VAL A N 1
ATOM 644 C CA . VAL A 1 86 ? -6.033 -5.009 -2.959 1.00 73.19 86 VAL A CA 1
ATOM 645 C C . VAL A 1 86 ? -6.578 -4.296 -4.189 1.00 73.19 86 VAL A C 1
ATOM 647 O O . VAL A 1 86 ? -7.418 -4.847 -4.899 1.00 73.19 86 VAL A O 1
ATOM 650 N N . LEU A 1 87 ? -6.081 -3.088 -4.451 1.00 74.69 87 LEU A N 1
ATOM 651 C CA . LEU A 1 87 ? -6.309 -2.354 -5.688 1.00 74.69 87 LEU A CA 1
ATOM 652 C C . LEU A 1 87 ? -5.003 -2.309 -6.480 1.00 74.69 87 LEU A C 1
ATOM 654 O O . LEU A 1 87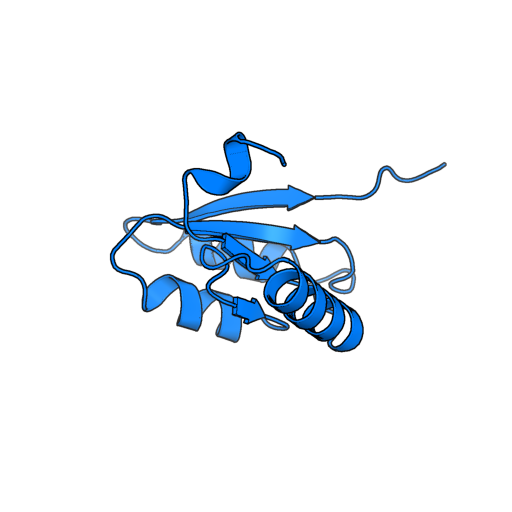 ? -4.051 -1.616 -6.124 1.00 74.69 87 LEU A O 1
ATOM 658 N N . LEU A 1 88 ? -4.981 -3.056 -7.576 1.00 72.25 88 LEU A N 1
ATOM 659 C CA . LEU A 1 88 ? -3.855 -3.083 -8.495 1.00 72.25 88 LEU A CA 1
ATOM 660 C C . LEU A 1 88 ? -4.085 -2.069 -9.616 1.00 72.25 88 LEU A C 1
ATOM 662 O O . LEU A 1 88 ? -5.044 -2.197 -10.380 1.00 72.25 88 LEU A O 1
ATOM 666 N N . VAL A 1 89 ? -3.202 -1.077 -9.723 1.00 71.75 89 VAL A N 1
ATOM 667 C CA . VAL A 1 89 ? -3.231 -0.083 -10.798 1.00 71.75 89 VAL A CA 1
ATOM 668 C C . VAL A 1 89 ? -2.167 -0.448 -11.817 1.00 71.75 89 VAL A C 1
ATOM 670 O O . VAL A 1 89 ? -0.981 -0.197 -11.618 1.00 71.75 89 VAL A O 1
ATOM 673 N N . ARG A 1 90 ? -2.618 -1.041 -12.925 1.00 64.56 90 ARG A N 1
ATOM 674 C CA . ARG A 1 90 ? -1.768 -1.322 -14.081 1.00 64.56 90 ARG A CA 1
ATOM 675 C C . ARG A 1 90 ? -1.893 -0.197 -15.105 1.00 64.56 90 ARG A C 1
ATOM 677 O O . ARG A 1 90 ? -3.028 0.141 -15.464 1.00 64.56 90 ARG A O 1
ATOM 684 N N . PRO A 1 91 ? -0.788 0.383 -15.606 1.00 57.88 91 PRO A N 1
ATOM 685 C CA . PRO A 1 91 ? -0.861 1.219 -16.786 1.00 57.88 91 PRO A CA 1
ATOM 686 C C . PRO A 1 91 ? -1.400 0.365 -17.936 1.00 57.88 91 PRO A C 1
ATOM 688 O O . PRO A 1 91 ? -1.036 -0.800 -18.104 1.00 57.88 91 PRO A O 1
ATOM 691 N N . ARG A 1 92 ? -2.305 0.939 -18.731 1.00 52.31 92 ARG A N 1
ATOM 692 C CA . ARG A 1 92 ? -2.705 0.323 -19.9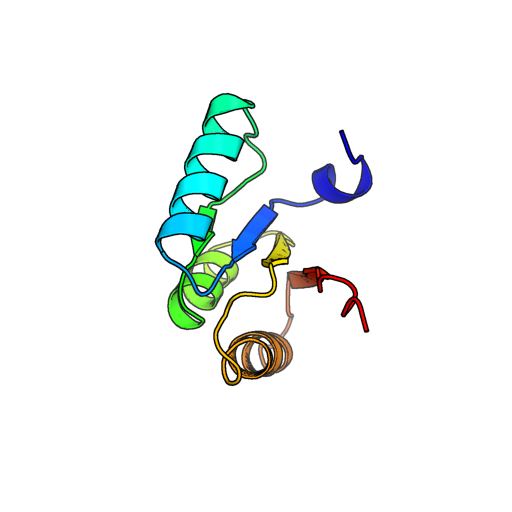96 1.00 52.31 92 ARG A CA 1
ATOM 693 C C . ARG A 1 92 ? -1.438 0.193 -20.838 1.00 52.31 92 ARG A C 1
ATOM 695 O O . ARG A 1 92 ? -0.805 1.209 -21.112 1.00 52.31 92 ARG A O 1
ATOM 702 N N . SER A 1 93 ? -1.081 -1.026 -21.235 1.00 51.97 93 SER A N 1
ATOM 703 C CA . SER A 1 93 ? -0.069 -1.251 -22.263 1.00 51.97 93 SER A CA 1
ATOM 704 C C . SER A 1 93 ? -0.513 -0.476 -23.503 1.00 51.97 93 SER A C 1
ATOM 706 O O . SER A 1 93 ? -1.506 -0.833 -24.135 1.00 51.97 93 SER A O 1
ATOM 708 N N . LEU A 1 94 ? 0.149 0.645 -23.782 1.00 42.41 94 LEU A N 1
ATOM 709 C CA . LEU A 1 94 ? 0.016 1.340 -25.054 1.00 42.41 94 LEU A CA 1
ATOM 710 C C . LEU A 1 94 ? 0.769 0.472 -26.064 1.00 42.41 94 LEU A C 1
ATOM 712 O O . LEU A 1 94 ? 1.994 0.534 -26.136 1.00 42.41 94 LEU A O 1
ATOM 716 N N . ILE A 1 95 ? 0.027 -0.429 -26.712 1.00 42.53 95 ILE A N 1
ATOM 717 C CA . ILE A 1 95 ? 0.450 -1.135 -27.926 1.00 42.53 95 ILE A CA 1
ATOM 718 C C . ILE A 1 95 ? 0.247 -0.177 -29.096 1.00 42.53 95 ILE A C 1
ATOM 720 O O . ILE A 1 95 ? -0.843 0.445 -29.134 1.00 42.53 95 ILE A O 1
#

Sequence (95 aa):
MNRLLQQWPLVGASGSWLEAHLMARGTLSMGEQHVLGTCISAEEVLSLVSSQSQRCLLLMVDSIAADHCDNPVGRLRRLPNSAVNVLLVRPRSLI